Protein AF-A0A4M3JPA0-F1 (afdb_monomer)

pLDDT: mean 84.71, std 23.98, range [30.91, 98.88]

Solvent-accessible surface area (backbone atoms only — not comparable to full-atom values): 10592 Å² total; per-residue (Å²): 136,91,85,82,91,87,86,86,88,80,90,86,90,88,87,87,85,87,79,88,85,81,92,75,97,68,92,73,78,78,76,74,74,69,85,63,67,50,72,48,47,32,37,32,70,51,51,53,50,54,91,79,35,49,66,25,41,56,52,47,53,55,50,54,47,52,23,65,79,36,60,85,70,61,42,39,58,41,79,41,63,40,88,69,65,61,65,54,60,43,49,60,30,41,75,75,76,41,56,62,82,36,66,57,53,88,85,56,80,81,59,66,67,33,58,74,73,60,58,54,64,67,47,42,68,58,34,62,75,70,68,33,56,73,79,52,40,68,33,66,65,73,42,46,54,98,88,35,22,70,63,77,66,93,70,74,93,81,81,86,86,132

Sequence (162 aa):
MNKKSLLKCAVIGLVATLGLAACGTSKDASGGNSSGKEVLEFYHGYHHSEDEWPVAKTMRDLYDKFAEEHKDSGVEFKPVPINGDLKDVMNNKVASGEFPDVIDLAGNAVSLAAIEQKLVLDLKPYIDSNKLEKNVGLNYKQNQKDGKIYTVHEQLFTMGLW

Secondary structure (DSSP, 8-state):
-----------------------------------SPEEEEEEES--S-TTT-HHHHHHHHHHHHHHHHHTTSSEEEEEEE-SS-HHHHHHHHHTTT---SEE--TTPPPPHHHHHTT-S---HHHHHHTT-TTTSTTHHHHTEETTEE----SS-------

Foldseek 3Di:
DDDDDDDDDDDDDDDDDDDDDDDDDDDPPVPPVPPDQAEQEEEEQLPDDCVGPVVSVVVVVVQVVVQVVCVPVSYGYHYDHDPDQLVCQAVVQLVVLEGRSHYDNVPDDHDPSCVVSVRFDFCLVVCVVVVCCVVLPPQNPPQADPNTHRDGHNDPPDDDDD

Radius of gyration: 25.77 Å; Cα contacts (8 Å, |Δi|>4): 165; chains: 1; bounding box: 63×44×80 Å

Mean predicted aligned error: 11.51 Å

Nearest PDB structures (foldseek):
  2w7y-assembly2_B  TM=1.005E+00  e=8.097E-19  Streptococcus pneumoniae SP3-BS71
  8je6-assembly1_B  TM=6.310E-01  e=4.882E+00  Anopheles culicifacies
  5arh-assembly1_F  TM=2.148E-01  e=3.273E+00  Bos taurus

Organism: Streptococcus pneumoniae (NCBI:txid1313)

Structure (mmCIF, N/CA/C/O backbone):
data_AF-A0A4M3JPA0-F1
#
_entry.id   AF-A0A4M3JPA0-F1
#
loop_
_atom_site.group_PDB
_atom_site.id
_atom_site.type_symbol
_atom_site.label_atom_id
_atom_site.label_alt_id
_atom_site.label_comp_id
_atom_site.label_asym_id
_atom_site.label_entity_id
_atom_site.label_seq_id
_atom_site.pdbx_PDB_ins_code
_atom_site.Cartn_x
_atom_site.Cartn_y
_atom_site.Cartn_z
_atom_site.occupancy
_atom_site.B_iso_or_equiv
_atom_site.auth_seq_id
_atom_site.auth_comp_id
_atom_site.auth_asym_id
_atom_site.auth_atom_id
_atom_site.pdbx_PDB_model_num
ATOM 1 N N . MET A 1 1 ? -15.586 0.314 54.237 1.00 35.53 1 MET A N 1
ATOM 2 C CA . MET A 1 1 ? -16.785 -0.266 54.893 1.00 35.53 1 MET A CA 1
ATOM 3 C C . MET A 1 1 ? -18.035 0.251 54.197 1.00 35.53 1 MET A C 1
ATOM 5 O O . MET A 1 1 ? -18.062 1.414 53.825 1.00 35.53 1 MET A O 1
ATOM 9 N N . ASN A 1 2 ? -19.032 -0.611 53.988 1.00 37.66 2 ASN A N 1
ATOM 10 C CA . ASN A 1 2 ? -20.250 -0.297 53.230 1.00 37.66 2 ASN A CA 1
ATOM 11 C C . ASN A 1 2 ? -21.270 0.512 54.046 1.00 37.66 2 ASN A C 1
ATOM 13 O O . ASN A 1 2 ? -21.378 0.300 55.253 1.00 37.66 2 ASN A O 1
ATOM 17 N N . LYS A 1 3 ? -22.146 1.252 53.352 1.00 40.56 3 LYS A N 1
ATOM 18 C CA . LYS A 1 3 ? -23.608 1.199 53.562 1.00 40.56 3 LYS A CA 1
ATOM 19 C C . LYS A 1 3 ? -24.332 1.697 52.304 1.00 40.56 3 LYS A C 1
ATOM 21 O O . LYS A 1 3 ? -24.007 2.749 51.772 1.00 40.56 3 LYS A O 1
ATOM 26 N N . LYS A 1 4 ? -25.258 0.879 51.797 1.00 40.62 4 LYS A N 1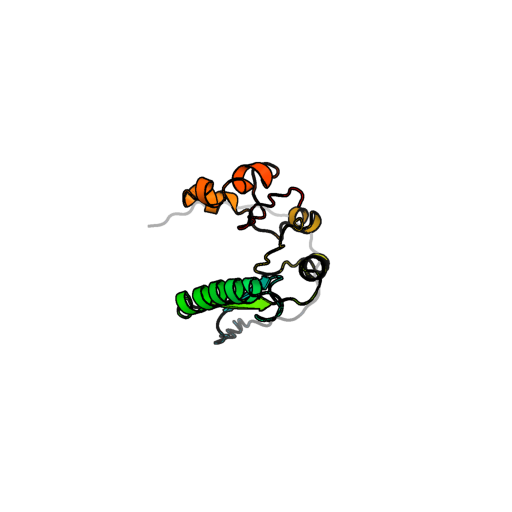
ATOM 27 C CA . LYS A 1 4 ? -26.020 1.112 50.559 1.00 40.62 4 LYS A CA 1
ATOM 28 C C . LYS A 1 4 ? -27.335 1.818 50.896 1.00 40.62 4 LYS A C 1
ATOM 30 O O . LYS A 1 4 ? -27.957 1.455 51.892 1.00 40.62 4 LYS A O 1
ATOM 35 N N . SER A 1 5 ? -27.777 2.751 50.054 1.00 47.59 5 SER A N 1
ATOM 36 C CA . SER A 1 5 ? -29.160 3.245 50.092 1.00 47.59 5 SER A CA 1
ATOM 37 C C . SER A 1 5 ? -30.107 2.222 49.448 1.00 47.59 5 SER A C 1
ATOM 39 O O . SER A 1 5 ? -29.727 1.527 48.505 1.00 47.59 5 SER A O 1
ATOM 41 N N . LEU A 1 6 ? -31.321 2.107 49.986 1.00 44.19 6 LEU A N 1
ATOM 42 C CA . LEU A 1 6 ? -32.357 1.139 49.617 1.00 44.19 6 LEU A CA 1
ATOM 43 C C . LEU A 1 6 ? -33.727 1.821 49.708 1.00 44.19 6 LEU A C 1
ATOM 45 O O . LEU A 1 6 ? -34.082 2.243 50.799 1.00 44.19 6 LEU A O 1
ATOM 49 N N . LEU A 1 7 ? -34.478 1.865 48.601 1.00 41.22 7 LEU A N 1
ATOM 50 C CA . LEU A 1 7 ? -35.952 1.959 48.459 1.00 41.22 7 LEU A CA 1
ATOM 51 C C . LEU A 1 7 ? -36.203 2.032 46.926 1.00 41.22 7 LEU A C 1
ATOM 53 O O . LEU A 1 7 ? -35.618 2.908 46.301 1.00 41.22 7 LEU A O 1
ATOM 57 N N . LYS A 1 8 ? -36.839 1.123 46.164 1.00 35.34 8 LYS A N 1
ATOM 58 C CA . LYS A 1 8 ? -37.955 0.146 46.269 1.00 35.34 8 LYS A CA 1
ATOM 59 C C . LYS A 1 8 ? -39.360 0.681 45.903 1.00 35.34 8 LYS A C 1
ATOM 61 O O . LYS A 1 8 ? -39.810 1.654 46.490 1.00 35.34 8 LYS A O 1
ATOM 66 N N . CYS A 1 9 ? -40.046 -0.122 45.064 1.00 35.50 9 CYS A N 1
ATOM 67 C CA . CYS A 1 9 ? -41.489 -0.151 44.712 1.00 35.50 9 CYS A CA 1
ATOM 68 C C . CYS A 1 9 ? -41.989 0.886 43.669 1.00 35.50 9 CYS A C 1
ATOM 70 O O . CYS A 1 9 ? -41.577 2.034 43.729 1.00 35.50 9 CYS A O 1
ATOM 72 N N . ALA A 1 10 ? -42.876 0.563 42.703 1.00 38.31 10 ALA A N 1
ATOM 73 C CA . ALA A 1 10 ? -43.488 -0.721 42.273 1.00 38.31 10 ALA A CA 1
ATOM 74 C C . ALA A 1 10 ? -43.812 -0.703 40.742 1.00 38.31 10 ALA A C 1
ATOM 76 O O . ALA A 1 10 ? -43.972 0.381 40.195 1.00 38.31 10 ALA A O 1
ATOM 77 N N . VAL A 1 11 ? -43.696 -1.801 39.958 1.00 37.31 11 VAL A N 1
ATOM 78 C CA . VAL A 1 11 ? -44.717 -2.852 39.603 1.00 37.31 11 VAL A CA 1
ATOM 79 C C . VAL A 1 11 ? -46.082 -2.236 39.190 1.00 37.31 11 VAL A C 1
ATOM 81 O O . VAL A 1 11 ? -46.570 -1.396 39.928 1.00 37.31 11 VAL A O 1
ATOM 84 N N . ILE A 1 12 ? -46.776 -2.513 38.067 1.00 43.06 12 ILE A N 1
ATOM 85 C CA . ILE A 1 12 ? -47.173 -3.734 37.301 1.00 43.06 12 ILE A CA 1
ATOM 86 C C . ILE A 1 12 ? -47.369 -3.326 35.802 1.00 43.06 12 ILE A C 1
ATOM 88 O O . ILE A 1 12 ? -47.659 -2.161 35.560 1.00 43.06 12 ILE A O 1
ATOM 92 N N . GLY A 1 13 ? -47.282 -4.143 34.731 1.00 32.38 13 GLY A N 1
ATOM 93 C CA . GLY A 1 13 ? -46.918 -5.565 34.548 1.00 32.38 13 GLY A CA 1
ATOM 94 C C . GLY A 1 13 ? -47.964 -6.415 33.772 1.00 32.38 13 GLY A C 1
ATOM 95 O O . GLY A 1 13 ? -48.998 -6.741 34.342 1.00 32.38 13 GLY A O 1
ATOM 96 N N . LEU A 1 14 ? -47.694 -6.859 32.526 1.00 36.28 14 LEU A N 1
ATOM 97 C CA . LEU A 1 14 ? -48.485 -7.905 31.830 1.00 36.28 14 LEU A CA 1
ATOM 9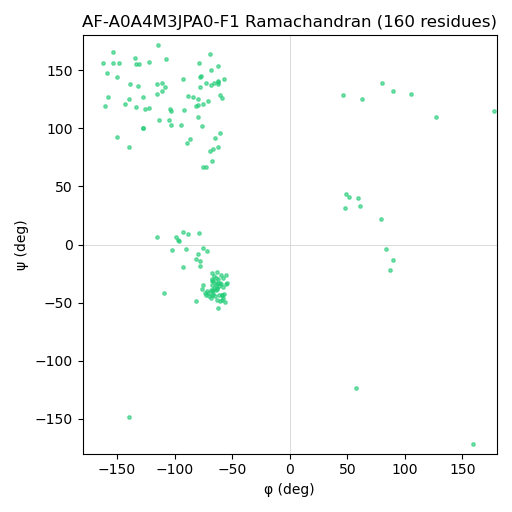8 C C . LEU A 1 14 ? -47.570 -8.977 31.210 1.00 36.28 14 LEU A C 1
ATOM 100 O O . LEU A 1 14 ? -46.535 -8.659 30.628 1.00 36.28 14 LEU A O 1
ATOM 104 N N . VAL A 1 15 ? -47.955 -10.245 31.367 1.00 44.25 15 VAL A N 1
ATOM 105 C CA . VAL A 1 15 ? -47.158 -11.436 31.038 1.00 44.25 15 VAL A CA 1
ATOM 106 C C . VAL A 1 15 ? -4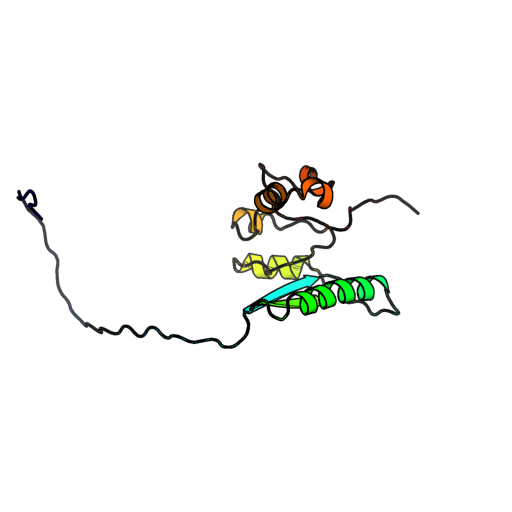7.754 -12.172 29.839 1.00 44.25 15 VAL A C 1
ATOM 108 O O . VAL A 1 15 ? -48.960 -12.395 29.791 1.00 44.25 15 VAL A O 1
ATOM 111 N N . ALA A 1 16 ? -46.891 -12.643 28.938 1.00 40.00 16 ALA A N 1
ATOM 112 C CA . ALA A 1 16 ? -47.169 -13.773 28.056 1.00 40.00 16 ALA A CA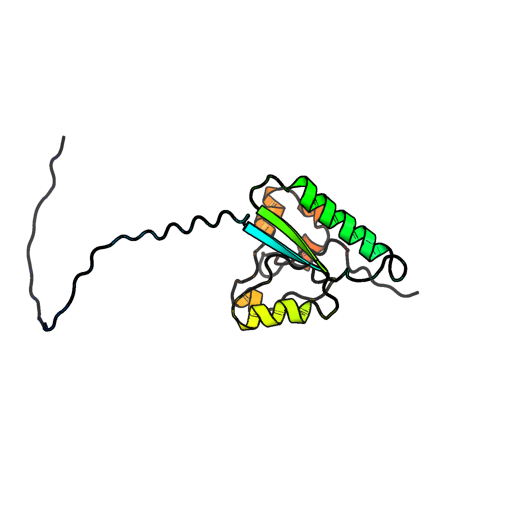 1
ATOM 113 C C . ALA A 1 16 ? -45.948 -14.708 28.081 1.00 40.00 16 ALA A C 1
ATOM 115 O O . ALA A 1 16 ? -44.841 -14.302 27.737 1.00 40.00 16 ALA A O 1
ATOM 116 N N . THR A 1 17 ? -46.139 -15.946 28.535 1.00 43.72 17 THR A N 1
ATOM 117 C CA . THR A 1 17 ? -45.088 -16.971 28.673 1.00 43.72 17 THR A CA 1
ATOM 118 C C . THR A 1 17 ? -45.556 -18.314 28.123 1.00 43.72 17 THR A C 1
ATOM 120 O O . THR A 1 17 ? -46.758 -18.568 28.122 1.00 43.72 17 THR A O 1
ATOM 123 N N . LEU A 1 18 ? -44.566 -19.177 27.827 1.00 41.94 18 LEU A N 1
ATOM 124 C CA . LEU A 1 18 ? -44.589 -20.609 27.448 1.00 41.94 18 LEU A CA 1
ATOM 125 C C . LEU A 1 18 ? -44.320 -20.849 25.944 1.00 41.94 18 LEU A C 1
ATOM 127 O O . LEU A 1 18 ? -44.965 -20.225 25.113 1.00 41.94 18 LEU A O 1
ATOM 131 N N . GLY A 1 19 ? -43.401 -21.733 25.519 1.00 38.06 19 GLY A N 1
ATOM 132 C CA . GLY A 1 19 ? -42.442 -22.615 26.232 1.00 38.06 19 GLY A CA 1
ATOM 133 C C . GLY A 1 19 ? -40.974 -22.353 25.817 1.00 38.06 19 GLY A C 1
ATOM 134 O O . GLY A 1 19 ? -40.744 -21.681 24.821 1.00 38.06 19 GLY A O 1
ATOM 135 N N . LEU A 1 20 ? -39.940 -22.680 26.613 1.00 41.81 20 LEU A N 1
ATOM 136 C CA . LEU A 1 20 ? -39.422 -24.033 26.946 1.00 41.81 20 LEU A CA 1
ATOM 137 C C . LEU A 1 20 ? -38.904 -24.778 25.696 1.00 41.81 20 LEU A C 1
ATOM 139 O O . LEU A 1 20 ? -39.675 -24.957 24.765 1.00 41.81 20 LEU A O 1
ATOM 143 N N . ALA A 1 21 ? -37.672 -25.294 25.603 1.00 42.19 21 ALA A N 1
ATOM 144 C CA . ALA A 1 21 ? -36.463 -25.280 26.451 1.00 42.19 21 ALA A CA 1
ATOM 145 C C . ALA A 1 21 ? -35.238 -25.457 25.492 1.00 42.19 21 ALA A C 1
ATOM 147 O O . ALA A 1 21 ? -35.442 -25.791 24.331 1.00 42.19 21 ALA A O 1
ATOM 148 N N . ALA A 1 22 ? -33.963 -25.230 25.827 1.00 34.28 22 ALA A N 1
ATOM 149 C CA . ALA A 1 22 ? -33.223 -25.785 26.960 1.00 34.28 22 ALA A CA 1
ATOM 150 C C . ALA A 1 22 ? -31.944 -24.989 27.292 1.00 34.28 22 ALA A C 1
ATOM 152 O O . ALA A 1 22 ? -31.357 -24.329 26.437 1.00 34.28 22 ALA A O 1
ATOM 153 N N . CYS A 1 23 ? -31.488 -25.099 28.542 1.00 43.59 23 CYS A N 1
ATOM 154 C CA . CYS A 1 23 ? -30.207 -24.554 28.990 1.00 43.59 23 CYS A CA 1
ATOM 155 C C . CYS A 1 23 ? -29.037 -25.444 28.547 1.00 43.59 23 CYS A C 1
ATOM 157 O O . CYS A 1 23 ? -29.073 -26.654 28.762 1.00 43.59 23 CYS A O 1
ATOM 159 N N . GLY A 1 24 ? -27.967 -24.828 28.041 1.00 30.91 24 GLY A N 1
ATOM 160 C CA . GLY A 1 24 ? -26.686 -25.478 27.752 1.00 30.91 24 GLY A CA 1
ATOM 161 C C . GLY A 1 24 ? -25.522 -24.570 28.142 1.00 30.91 24 GLY A C 1
ATOM 162 O O . GLY A 1 24 ? -25.000 -23.832 27.314 1.00 30.91 24 GLY A O 1
ATOM 163 N N . THR A 1 25 ? -25.137 -24.586 29.420 1.00 38.81 25 THR A N 1
ATOM 164 C CA . THR A 1 25 ? -23.975 -23.833 29.916 1.00 38.81 25 THR A CA 1
ATOM 165 C C . THR A 1 25 ? -22.672 -24.535 29.529 1.00 38.81 25 THR A C 1
ATOM 167 O O . THR A 1 25 ? -22.271 -25.463 30.218 1.00 38.81 25 THR A O 1
ATOM 170 N N . SER A 1 26 ? -22.014 -24.017 28.492 1.00 34.16 26 SER A N 1
ATOM 171 C CA . SER A 1 26 ? -20.567 -24.046 28.197 1.00 34.16 26 SER A CA 1
ATOM 172 C C . SER A 1 26 ? -20.365 -22.901 27.194 1.00 34.16 26 SER A C 1
ATOM 174 O O . SER A 1 26 ? -21.037 -22.870 26.176 1.00 34.16 26 SER A O 1
ATOM 176 N N . LYS A 1 27 ? -19.579 -21.840 27.391 1.00 42.97 27 LYS A N 1
ATOM 177 C CA . LYS A 1 27 ? -18.221 -21.746 27.940 1.00 42.97 27 LYS A CA 1
ATOM 178 C C . LYS A 1 27 ? -17.204 -22.732 27.364 1.00 42.97 27 LYS A C 1
ATOM 180 O O . LYS A 1 27 ? -16.210 -23.018 28.017 1.00 42.97 27 LYS A O 1
ATOM 185 N N . ASP A 1 28 ? -17.384 -23.090 26.097 1.00 31.36 28 ASP A N 1
ATOM 186 C CA . ASP A 1 28 ? -16.248 -23.408 25.239 1.00 31.36 28 ASP A CA 1
ATOM 187 C C . ASP A 1 28 ? -15.733 -22.118 24.605 1.00 31.36 28 ASP A C 1
ATOM 189 O O . ASP A 1 28 ? -16.166 -21.672 23.542 1.00 31.36 28 ASP A O 1
ATOM 193 N N . ALA A 1 29 ? -14.776 -21.502 25.300 1.00 45.06 29 ALA A N 1
ATOM 194 C CA . ALA A 1 29 ? -13.791 -20.687 24.617 1.00 45.06 29 ALA A CA 1
ATOM 195 C C . ALA A 1 29 ? -12.989 -21.647 23.734 1.00 45.06 29 ALA A C 1
ATOM 197 O O . ALA A 1 29 ? -12.019 -22.248 24.196 1.00 45.06 29 ALA A O 1
ATOM 198 N N . SER A 1 30 ? -13.426 -21.820 22.483 1.00 35.47 30 SER A N 1
ATOM 199 C CA . SER A 1 30 ? -12.645 -22.527 21.474 1.00 35.47 30 SER A CA 1
ATOM 200 C C . SER A 1 30 ? -11.438 -21.660 21.136 1.00 35.47 30 SER A C 1
ATOM 202 O O . SER A 1 30 ? -11.425 -20.895 20.173 1.00 35.47 30 SER A O 1
ATOM 204 N N . GLY A 1 31 ? -10.436 -21.742 22.011 1.00 41.88 31 GLY A N 1
ATOM 205 C CA . GLY A 1 31 ? -9.093 -21.243 21.801 1.00 41.88 31 GLY A CA 1
ATOM 206 C C . GLY A 1 31 ? -8.436 -22.070 20.711 1.00 41.88 31 GLY A C 1
ATOM 207 O O . GLY A 1 31 ? -7.537 -22.863 20.980 1.00 41.88 31 GLY A O 1
ATOM 208 N N . GLY A 1 32 ? -8.893 -21.868 19.475 1.00 32.94 32 GLY A N 1
ATOM 209 C CA . GLY A 1 32 ? -8.110 -22.145 18.290 1.00 32.94 32 GLY A CA 1
ATOM 210 C C . GLY A 1 32 ? -6.897 -21.232 18.335 1.00 32.94 32 GLY A C 1
ATOM 211 O O . GLY A 1 32 ? -6.910 -20.146 17.764 1.00 32.94 32 GLY A O 1
ATOM 212 N N . ASN A 1 33 ? -5.861 -21.664 19.055 1.00 44.03 33 ASN A N 1
ATOM 213 C CA . ASN A 1 33 ? -4.537 -21.080 1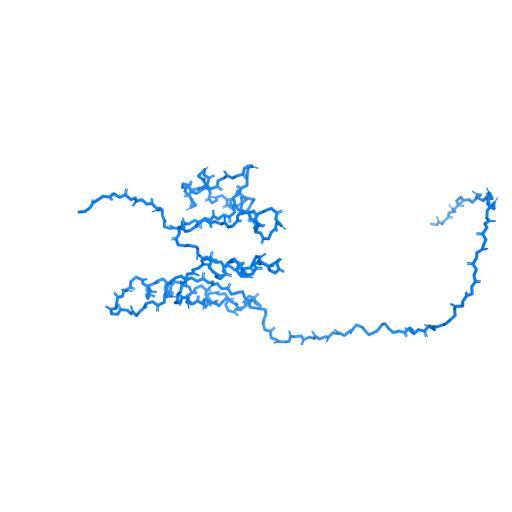8.974 1.00 44.03 33 ASN A CA 1
ATOM 214 C C . ASN A 1 33 ? -4.012 -21.388 17.570 1.00 44.03 33 ASN A C 1
ATOM 216 O O . ASN A 1 33 ? -3.299 -22.372 17.369 1.00 44.03 33 ASN A O 1
ATOM 220 N N . SER A 1 34 ? -4.419 -20.566 16.600 1.00 42.75 34 SER A N 1
ATOM 221 C CA . SER A 1 34 ? -3.808 -20.529 15.282 1.00 42.75 34 SER A CA 1
ATOM 222 C C . SER A 1 34 ? -2.352 -20.144 15.496 1.00 42.75 34 SER A C 1
ATOM 224 O O . SER A 1 34 ? -2.020 -18.978 15.665 1.00 42.75 34 SER A O 1
ATOM 226 N N . SER A 1 35 ? -1.484 -21.152 15.560 1.00 53.66 35 SER A N 1
ATOM 227 C CA . SER A 1 35 ? -0.036 -20.982 15.658 1.00 53.66 35 SER A CA 1
ATOM 228 C C . SER A 1 35 ? 0.597 -20.656 14.301 1.00 53.66 35 SER A C 1
ATOM 230 O O . SER A 1 35 ? 1.817 -20.712 14.172 1.00 53.66 35 SER A O 1
ATOM 232 N N . GLY A 1 36 ? -0.217 -20.366 13.280 1.00 64.25 36 GLY A N 1
ATOM 233 C CA . GLY A 1 36 ? 0.240 -19.659 12.092 1.00 64.25 36 GLY A CA 1
ATOM 234 C C . GLY A 1 36 ? 0.466 -18.192 12.439 1.00 64.25 36 GLY A C 1
ATOM 235 O O . GLY A 1 36 ? -0.332 -17.608 13.174 1.00 64.25 36 GLY A O 1
ATOM 236 N N . LYS A 1 37 ? 1.544 -17.603 11.914 1.00 80.12 37 LYS A N 1
ATOM 237 C CA . LYS A 1 37 ? 1.710 -16.147 11.938 1.00 80.12 37 LYS A CA 1
ATOM 238 C C . LYS A 1 37 ? 0.506 -15.506 11.247 1.00 80.12 37 LYS A C 1
ATOM 240 O O . LYS A 1 37 ? 0.002 -16.040 10.259 1.00 80.12 37 LYS A O 1
ATOM 245 N N . GLU A 1 38 ? 0.055 -14.374 11.771 1.00 94.69 38 GLU A N 1
ATOM 246 C CA . GLU A 1 38 ? -0.857 -13.499 11.037 1.00 94.69 38 GLU A CA 1
ATOM 247 C C . GLU A 1 38 ? -0.125 -13.009 9.780 1.00 94.69 38 GLU A C 1
ATOM 249 O O . GLU A 1 38 ? 1.076 -12.755 9.840 1.00 94.69 38 GLU A O 1
ATOM 254 N N . VAL A 1 39 ? -0.802 -12.935 8.635 1.00 97.50 39 VAL A N 1
ATOM 255 C CA . VAL A 1 39 ? -0.181 -12.556 7.357 1.00 97.50 39 VAL A CA 1
ATOM 256 C C . VAL A 1 39 ? -0.800 -11.247 6.897 1.00 97.50 39 VAL A C 1
ATOM 258 O O . VAL A 1 39 ? -2.020 -11.137 6.859 1.00 97.50 39 VAL A O 1
ATOM 261 N N . LEU A 1 40 ? 0.043 -10.278 6.547 1.00 98.31 40 LEU A N 1
ATOM 262 C CA . LEU A 1 40 ? -0.353 -9.013 5.945 1.00 98.31 40 LEU A CA 1
ATOM 263 C C . LEU A 1 40 ? -0.034 -9.077 4.449 1.00 98.31 40 LEU A C 1
ATOM 265 O O . LEU A 1 40 ? 1.135 -8.983 4.059 1.00 98.31 40 LEU A O 1
ATOM 269 N N . GLU A 1 41 ? -1.052 -9.281 3.613 1.00 98.69 41 GLU A N 1
ATOM 270 C CA . GLU A 1 41 ? -0.855 -9.412 2.169 1.00 98.69 41 GLU A CA 1
ATOM 271 C C . GLU A 1 41 ? -0.783 -8.043 1.481 1.00 98.69 41 GLU A C 1
ATOM 273 O O . GLU A 1 41 ? -1.678 -7.204 1.607 1.00 98.69 41 GLU A O 1
ATOM 278 N N . PHE A 1 42 ? 0.288 -7.829 0.714 1.00 98.81 42 PHE A N 1
ATOM 279 C CA . PHE A 1 42 ? 0.531 -6.594 -0.025 1.00 98.81 42 PHE A CA 1
ATOM 280 C C . PHE A 1 42 ? 0.464 -6.819 -1.537 1.00 98.81 42 PHE A C 1
ATOM 282 O O . PHE A 1 42 ? 1.364 -7.394 -2.145 1.00 98.81 42 PHE A O 1
ATOM 289 N N . TYR A 1 43 ? -0.608 -6.332 -2.150 1.00 98.88 43 TYR A N 1
ATOM 290 C CA . TYR A 1 43 ? -0.913 -6.510 -3.565 1.00 98.88 43 TYR A CA 1
ATOM 291 C C . TYR A 1 43 ? -0.272 -5.393 -4.407 1.00 98.88 43 TYR A C 1
ATOM 293 O O . TYR A 1 43 ? -0.484 -4.217 -4.117 1.00 98.88 43 TYR A O 1
ATOM 301 N N . HIS A 1 44 ? 0.488 -5.734 -5.457 1.00 98.81 44 HIS A N 1
ATOM 302 C CA . HIS A 1 44 ? 1.191 -4.740 -6.291 1.00 98.81 44 HIS A CA 1
ATOM 303 C C . HIS A 1 44 ? 1.332 -5.151 -7.770 1.00 98.81 44 HIS A C 1
ATOM 305 O O . HIS A 1 44 ? 1.345 -6.334 -8.111 1.00 98.81 44 HIS A O 1
ATOM 311 N N . GLY A 1 45 ? 1.497 -4.172 -8.670 1.00 98.50 45 GLY A N 1
ATOM 312 C CA . GLY A 1 45 ? 1.557 -4.391 -10.131 1.00 98.50 45 GLY A CA 1
ATOM 313 C C . GLY A 1 45 ? 2.907 -4.881 -10.678 1.00 98.50 45 GLY A C 1
ATOM 314 O O . GLY A 1 45 ? 3.026 -5.235 -11.850 1.00 98.50 45 GLY A O 1
ATOM 315 N N . TYR A 1 46 ? 3.956 -4.914 -9.855 1.00 98.50 46 TYR A N 1
ATOM 316 C CA . TYR A 1 46 ? 5.308 -5.320 -10.271 1.00 98.50 46 TYR A CA 1
ATOM 317 C C . TYR A 1 46 ? 5.474 -6.842 -10.459 1.00 98.50 46 TYR A C 1
ATOM 319 O O . TYR A 1 46 ? 6.223 -7.490 -9.728 1.00 98.50 46 TYR A O 1
ATOM 327 N N . HIS A 1 47 ? 4.797 -7.421 -11.457 1.00 98.12 47 HIS A N 1
ATOM 328 C CA . HIS A 1 47 ? 4.854 -8.854 -11.801 1.00 98.12 47 HIS A CA 1
ATOM 329 C C . HIS A 1 47 ? 5.899 -9.231 -12.870 1.00 98.12 47 HIS A C 1
ATOM 331 O O . HIS A 1 47 ? 6.265 -10.397 -12.982 1.00 98.12 47 HIS A O 1
ATOM 337 N N . HIS A 1 48 ? 6.367 -8.259 -13.654 1.00 98.50 48 HIS A N 1
ATOM 338 C CA . HIS A 1 48 ? 7.221 -8.442 -14.835 1.00 98.50 48 HIS A CA 1
ATOM 339 C C . HIS A 1 48 ? 8.583 -9.085 -14.508 1.00 98.50 48 HIS A C 1
ATOM 341 O O . HIS A 1 48 ? 9.097 -8.947 -13.386 1.00 98.50 48 HIS A O 1
ATOM 347 N N . SER A 1 49 ? 9.187 -9.778 -15.480 1.00 98.00 49 SER A N 1
ATOM 348 C CA . SER A 1 49 ? 10.550 -10.311 -15.327 1.00 98.00 49 SER A CA 1
ATOM 349 C C . SER A 1 49 ? 11.590 -9.181 -15.304 1.00 98.00 49 SER A C 1
ATOM 351 O O . SER A 1 49 ? 11.300 -8.046 -15.678 1.00 98.00 49 SER A O 1
ATOM 353 N N . GLU A 1 50 ? 12.810 -9.476 -14.846 1.00 97.44 50 GLU A N 1
ATOM 354 C CA . GLU A 1 50 ? 13.895 -8.484 -14.850 1.00 97.44 50 GLU A CA 1
ATOM 355 C C . GLU A 1 50 ? 14.308 -8.097 -16.280 1.00 97.44 50 GLU A C 1
ATOM 357 O O . GLU A 1 50 ? 14.519 -6.919 -16.542 1.00 97.44 50 GLU A O 1
ATOM 362 N N . ASP A 1 51 ? 14.325 -9.053 -17.217 1.00 97.81 51 ASP A N 1
ATOM 363 C CA . ASP A 1 51 ? 14.636 -8.806 -18.634 1.00 97.81 51 ASP A CA 1
ATOM 364 C C . ASP A 1 51 ? 13.569 -7.956 -19.349 1.00 97.81 51 ASP A C 1
ATOM 366 O O . ASP A 1 51 ? 13.878 -7.214 -20.280 1.00 97.81 51 ASP A O 1
ATOM 370 N N . GLU A 1 52 ? 12.304 -8.075 -18.933 1.00 97.94 52 GLU A N 1
ATOM 371 C CA . GLU A 1 52 ? 11.170 -7.334 -19.496 1.00 97.94 52 GLU A CA 1
ATOM 372 C C . GLU A 1 52 ? 11.072 -5.919 -18.912 1.00 97.94 52 GLU A C 1
ATOM 374 O O . GLU A 1 52 ? 10.939 -4.941 -19.650 1.00 97.94 52 GLU A O 1
ATOM 379 N N . TRP A 1 53 ? 11.150 -5.796 -17.583 1.00 97.94 53 TRP A N 1
ATOM 380 C CA . TRP A 1 53 ? 11.098 -4.510 -16.894 1.00 97.94 53 TRP A CA 1
ATOM 381 C C . TRP A 1 53 ? 11.903 -4.555 -15.580 1.00 97.94 53 TRP A C 1
ATOM 383 O O . TRP A 1 53 ? 11.348 -4.876 -14.524 1.00 97.94 53 TRP A O 1
ATOM 393 N N . PRO A 1 54 ? 13.197 -4.166 -15.596 1.00 98.12 54 PRO A N 1
ATOM 394 C CA . PRO A 1 54 ? 14.089 -4.273 -14.434 1.00 98.12 54 PRO A CA 1
ATOM 395 C C . PRO A 1 54 ? 13.560 -3.591 -13.164 1.00 98.12 54 PRO A C 1
ATOM 397 O O . PRO A 1 54 ? 13.758 -4.084 -12.054 1.00 98.12 54 PRO A O 1
ATOM 400 N N . VAL A 1 55 ? 12.817 -2.487 -13.320 1.00 98.06 55 VAL A N 1
ATOM 401 C CA . VAL A 1 55 ? 12.191 -1.749 -12.208 1.00 98.06 55 VAL A CA 1
ATOM 402 C C . VAL A 1 55 ? 11.257 -2.648 -11.395 1.00 98.06 55 VAL A C 1
ATOM 404 O O . VAL A 1 55 ? 11.232 -2.544 -10.172 1.00 98.06 55 VAL A O 1
ATOM 407 N N . ALA A 1 56 ? 10.540 -3.581 -12.032 1.00 98.25 56 ALA A N 1
ATOM 408 C CA . ALA A 1 56 ? 9.666 -4.507 -11.319 1.00 98.25 56 ALA A CA 1
ATOM 409 C C . ALA A 1 56 ? 10.443 -5.442 -10.382 1.00 98.25 56 ALA A C 1
ATOM 411 O O . ALA A 1 56 ? 9.960 -5.752 -9.293 1.00 98.25 56 ALA A O 1
ATOM 412 N N . LYS A 1 57 ? 11.663 -5.850 -10.759 1.00 98.38 57 LYS A N 1
ATOM 413 C CA . LYS A 1 57 ? 12.546 -6.616 -9.872 1.00 98.38 57 LYS A CA 1
ATOM 414 C C . LYS A 1 57 ? 13.024 -5.757 -8.699 1.00 98.38 57 LYS A C 1
ATOM 416 O O . LYS A 1 57 ? 12.900 -6.200 -7.563 1.00 98.38 57 LYS A O 1
ATOM 421 N N . THR A 1 58 ? 13.459 -4.520 -8.961 1.00 98.44 58 THR A N 1
ATOM 422 C CA . THR A 1 58 ? 13.880 -3.566 -7.917 1.00 98.44 58 THR A CA 1
ATOM 423 C C . THR A 1 58 ? 12.783 -3.304 -6.881 1.00 98.44 58 THR A C 1
ATOM 425 O O . THR A 1 58 ? 13.070 -3.283 -5.687 1.00 98.44 58 THR A O 1
ATOM 428 N N . MET A 1 59 ? 11.528 -3.133 -7.311 1.00 98.62 59 MET A N 1
ATOM 429 C CA . MET A 1 59 ? 10.404 -2.936 -6.387 1.00 98.62 59 MET A CA 1
ATOM 430 C C . MET A 1 59 ? 10.139 -4.190 -5.545 1.00 98.62 59 MET A C 1
ATOM 432 O O . MET A 1 59 ? 10.007 -4.076 -4.331 1.00 98.62 59 MET A O 1
ATOM 436 N N . ARG A 1 60 ? 10.172 -5.394 -6.141 1.00 98.69 60 ARG A N 1
ATOM 437 C CA . ARG A 1 60 ? 10.080 -6.651 -5.372 1.00 98.69 60 ARG A CA 1
ATOM 438 C C . ARG A 1 60 ? 11.199 -6.786 -4.336 1.00 98.69 60 ARG A C 1
ATOM 440 O O . ARG A 1 60 ? 10.903 -7.094 -3.191 1.00 98.69 60 ARG A O 1
ATOM 447 N N . ASP A 1 61 ? 12.442 -6.454 -4.688 1.00 98.69 61 ASP A N 1
ATOM 448 C CA . ASP A 1 61 ? 13.573 -6.487 -3.746 1.00 98.69 61 ASP A CA 1
ATOM 449 C C . ASP A 1 61 ? 13.403 -5.521 -2.560 1.00 98.69 61 ASP A C 1
ATOM 451 O O . ASP A 1 61 ? 13.830 -5.823 -1.446 1.00 98.69 61 ASP A O 1
ATOM 455 N N . LEU A 1 62 ? 12.757 -4.368 -2.770 1.00 98.69 62 LEU A N 1
ATOM 456 C CA . LEU A 1 62 ? 12.402 -3.437 -1.693 1.00 98.69 62 LEU A CA 1
ATOM 457 C C . LEU A 1 62 ? 11.340 -4.030 -0.752 1.00 98.69 62 LEU A C 1
ATOM 459 O O . LEU A 1 62 ? 11.448 -3.872 0.465 1.00 98.69 62 LEU A O 1
ATOM 463 N N . TYR A 1 63 ? 10.342 -4.730 -1.297 1.00 98.69 63 TYR A N 1
ATOM 464 C CA . TYR A 1 63 ? 9.271 -5.359 -0.521 1.00 98.69 63 TYR A CA 1
ATOM 465 C C . TYR A 1 63 ? 9.755 -6.604 0.243 1.00 98.69 63 TYR A C 1
ATOM 467 O O . TYR A 1 63 ? 9.463 -6.746 1.431 1.00 98.69 63 TYR A O 1
ATOM 475 N N . ASP A 1 64 ? 10.554 -7.460 -0.397 1.00 98.56 64 ASP A N 1
ATOM 476 C CA . ASP A 1 64 ? 11.170 -8.644 0.218 1.00 98.56 64 ASP A CA 1
ATOM 477 C C . ASP A 1 64 ? 12.138 -8.241 1.343 1.00 98.56 64 ASP A C 1
ATOM 479 O O . ASP A 1 64 ? 12.180 -8.866 2.404 1.00 98.56 64 ASP A O 1
ATOM 483 N N . LYS A 1 65 ? 12.872 -7.134 1.161 1.00 98.69 65 LYS A N 1
ATOM 484 C CA . LYS A 1 65 ? 13.705 -6.552 2.217 1.00 98.69 65 LYS A CA 1
ATOM 485 C C . LYS A 1 65 ? 12.873 -6.107 3.427 1.00 98.69 65 LYS A C 1
ATOM 487 O O . LYS A 1 65 ? 13.276 -6.376 4.555 1.00 98.69 65 LYS A O 1
ATOM 492 N N . PHE A 1 66 ? 11.728 -5.454 3.214 1.00 98.44 66 PHE A N 1
ATOM 493 C CA . PHE A 1 66 ? 10.830 -5.075 4.310 1.00 98.44 66 PHE A CA 1
ATOM 494 C C . PHE A 1 66 ? 10.267 -6.311 5.036 1.00 98.44 66 PHE A C 1
ATOM 496 O O . PHE A 1 66 ? 10.198 -6.318 6.265 1.00 98.44 66 PHE A O 1
ATOM 503 N N . ALA A 1 67 ? 9.944 -7.389 4.308 1.00 98.06 67 ALA A N 1
ATOM 504 C CA . ALA A 1 67 ? 9.540 -8.662 4.909 1.00 98.06 67 ALA A CA 1
ATOM 505 C C . ALA A 1 67 ? 10.625 -9.236 5.842 1.00 98.06 67 ALA A C 1
ATOM 507 O O . ALA A 1 67 ? 10.336 -9.601 6.982 1.00 98.06 67 ALA A O 1
ATOM 508 N N . GLU A 1 68 ? 11.882 -9.266 5.389 1.00 98.00 68 GLU A N 1
ATOM 509 C CA . GLU A 1 68 ? 13.026 -9.764 6.168 1.00 98.00 68 GLU A CA 1
ATOM 510 C C . GLU A 1 68 ? 13.334 -8.880 7.394 1.00 98.00 68 GLU A C 1
ATOM 512 O O . GLU A 1 68 ? 13.598 -9.409 8.476 1.00 98.00 68 GLU A O 1
ATOM 517 N N . GLU A 1 69 ? 13.232 -7.550 7.269 1.00 98.19 69 GLU A N 1
ATOM 518 C CA . GLU A 1 69 ? 13.385 -6.602 8.390 1.00 98.19 69 GLU A CA 1
ATOM 519 C C . GLU A 1 69 ? 12.305 -6.781 9.481 1.00 98.19 69 GLU A C 1
ATOM 521 O O . GLU A 1 69 ? 12.550 -6.461 10.646 1.00 98.19 69 GLU A O 1
ATOM 526 N N . HIS A 1 70 ? 11.138 -7.344 9.137 1.00 96.62 70 HIS A N 1
ATOM 527 C CA . HIS A 1 70 ? 9.988 -7.510 10.036 1.00 96.62 70 HIS A CA 1
ATOM 528 C C . HIS A 1 70 ? 9.595 -8.967 10.350 1.00 96.62 70 HIS A C 1
ATOM 530 O O . HIS A 1 70 ? 8.610 -9.192 11.060 1.00 96.62 70 HIS A O 1
ATOM 536 N N . LYS A 1 71 ? 10.373 -9.967 9.916 1.00 94.50 71 LYS A N 1
ATOM 537 C CA . LYS A 1 71 ? 10.050 -11.408 10.042 1.00 94.50 71 LYS A CA 1
ATOM 538 C C . LYS A 1 71 ? 9.760 -11.906 11.467 1.00 94.50 71 LYS A C 1
ATOM 540 O O . LYS A 1 71 ? 9.043 -12.897 11.638 1.00 94.50 71 LYS A O 1
ATOM 545 N N . ASP A 1 72 ? 10.304 -11.229 12.477 1.00 94.50 72 ASP A N 1
ATOM 546 C CA . ASP A 1 72 ? 10.170 -11.561 13.901 1.00 94.50 72 ASP A CA 1
ATOM 547 C C . ASP A 1 72 ? 9.065 -10.747 14.613 1.00 94.50 72 ASP A C 1
ATOM 549 O O . ASP A 1 72 ? 8.863 -10.891 15.817 1.00 94.50 72 ASP A O 1
ATOM 553 N N . SER A 1 73 ? 8.313 -9.910 13.885 1.00 88.25 73 SER A N 1
ATOM 554 C CA . SER A 1 73 ? 7.290 -9.004 14.444 1.00 88.25 73 SER A CA 1
ATOM 555 C C . SER A 1 73 ? 5.972 -9.676 14.867 1.00 88.25 73 SER A C 1
ATOM 557 O O . SER A 1 73 ? 5.085 -9.013 15.399 1.00 88.25 73 SER A O 1
ATOM 559 N N . GLY A 1 74 ? 5.831 -10.986 14.641 1.00 92.00 74 GLY A N 1
ATOM 560 C CA . GLY A 1 74 ? 4.601 -11.755 14.880 1.00 92.00 74 GLY A CA 1
ATOM 561 C C . GLY A 1 74 ? 3.623 -11.762 13.699 1.00 92.00 74 GLY A C 1
ATOM 562 O O . GLY A 1 74 ? 2.854 -12.714 13.570 1.00 92.00 74 GLY A O 1
ATOM 563 N N . VAL A 1 75 ? 3.729 -10.773 12.805 1.00 96.00 75 VAL A N 1
ATOM 564 C CA . VAL A 1 75 ? 3.014 -10.699 11.525 1.00 96.00 75 VAL A CA 1
ATOM 565 C C . VAL A 1 75 ? 4.008 -10.935 10.382 1.00 96.00 75 VAL A C 1
ATOM 567 O O . VAL A 1 75 ? 5.121 -10.413 10.392 1.00 96.00 75 VAL A O 1
ATOM 570 N N . GLU A 1 76 ? 3.629 -11.744 9.399 1.00 97.19 76 GLU A N 1
ATOM 571 C CA . GLU A 1 76 ? 4.380 -11.977 8.167 1.00 97.19 76 GLU A CA 1
ATOM 572 C C . GLU A 1 76 ? 3.921 -10.989 7.089 1.00 97.19 76 GLU A C 1
ATOM 574 O O . GLU A 1 76 ? 2.772 -11.032 6.655 1.00 97.19 76 GLU A O 1
ATOM 579 N N . PHE A 1 77 ? 4.804 -10.094 6.644 1.00 98.38 77 PHE A N 1
ATOM 580 C CA . PHE A 1 77 ? 4.531 -9.258 5.475 1.00 98.38 77 PHE A CA 1
ATOM 581 C C . PHE A 1 77 ? 4.785 -10.060 4.198 1.00 98.38 77 PHE A C 1
ATOM 583 O O . PHE A 1 77 ? 5.880 -10.590 4.009 1.00 98.38 77 PHE A O 1
ATOM 590 N N . LYS A 1 78 ? 3.782 -10.132 3.320 1.00 98.44 78 LYS A N 1
ATOM 591 C CA . LYS A 1 78 ? 3.800 -10.993 2.136 1.00 98.44 78 LYS A CA 1
ATOM 592 C C . LYS A 1 78 ? 3.481 -10.184 0.870 1.00 98.44 78 LYS A C 1
ATOM 594 O O . LYS A 1 78 ? 2.303 -9.920 0.614 1.00 98.44 78 LYS A O 1
ATOM 599 N N . PRO A 1 79 ? 4.484 -9.795 0.062 1.00 98.62 79 PRO A N 1
ATOM 600 C CA . PRO A 1 79 ? 4.241 -9.173 -1.235 1.00 98.62 79 PRO A CA 1
ATOM 601 C C . PRO A 1 79 ? 3.621 -10.170 -2.227 1.00 98.62 79 PRO A C 1
ATOM 603 O O . PRO A 1 79 ? 4.030 -11.329 -2.323 1.00 98.62 79 PRO A O 1
ATOM 606 N N . VAL A 1 80 ? 2.617 -9.710 -2.974 1.00 98.75 80 VAL A N 1
ATOM 607 C CA . VAL A 1 80 ? 1.841 -10.488 -3.944 1.00 98.75 80 VAL A CA 1
ATOM 608 C C . VAL A 1 80 ? 1.838 -9.748 -5.293 1.00 98.75 80 VAL A C 1
ATOM 610 O O . VAL A 1 80 ? 1.055 -8.809 -5.481 1.00 98.75 80 VAL A O 1
ATOM 613 N N . PRO A 1 81 ? 2.688 -10.153 -6.258 1.00 98.50 81 PRO A N 1
ATOM 614 C CA . PRO A 1 81 ? 2.689 -9.575 -7.598 1.00 98.50 81 PRO A CA 1
ATOM 615 C C . PRO A 1 81 ? 1.441 -9.995 -8.383 1.00 98.50 81 PRO A C 1
ATOM 617 O O . PRO A 1 81 ? 1.195 -11.182 -8.601 1.00 98.50 81 PRO A O 1
ATOM 620 N N . ILE A 1 82 ? 0.681 -9.014 -8.866 1.00 98.56 82 ILE A N 1
ATOM 621 C CA . ILE A 1 82 ? -0.555 -9.219 -9.626 1.00 98.56 82 ILE A CA 1
ATOM 622 C C . ILE A 1 82 ? -0.307 -8.988 -11.113 1.00 98.56 82 ILE A C 1
ATOM 624 O O . ILE A 1 82 ? -0.041 -7.870 -11.539 1.00 98.56 82 ILE A O 1
ATOM 628 N N . ASN A 1 83 ? -0.439 -10.053 -11.905 1.00 97.69 83 ASN A N 1
ATOM 629 C CA . ASN A 1 83 ? -0.503 -9.994 -13.365 1.00 97.69 83 ASN A CA 1
ATOM 630 C C . ASN A 1 83 ? -1.972 -9.835 -13.794 1.00 97.69 83 ASN A C 1
ATOM 632 O O . ASN A 1 83 ? -2.689 -10.823 -13.962 1.00 97.69 83 ASN A O 1
ATOM 636 N N . GLY A 1 84 ? -2.437 -8.586 -13.864 1.00 96.12 84 GLY A N 1
ATOM 637 C CA . GLY A 1 84 ? -3.835 -8.220 -14.103 1.00 96.12 84 GLY A CA 1
ATOM 638 C C . GLY A 1 84 ? -4.145 -6.797 -13.628 1.00 96.12 84 GLY A C 1
ATOM 639 O O . GLY A 1 84 ? -3.242 -6.057 -13.241 1.00 96.12 84 GLY A O 1
ATOM 640 N N . ASP A 1 85 ? -5.420 -6.398 -13.639 1.00 97.56 85 ASP A N 1
ATOM 641 C CA . ASP A 1 85 ? -5.825 -5.072 -13.157 1.00 97.56 85 ASP A CA 1
ATOM 642 C C . ASP A 1 85 ? -5.961 -5.048 -11.622 1.00 97.56 85 ASP A C 1
ATOM 644 O O . ASP A 1 85 ? -6.792 -5.741 -11.030 1.00 97.56 85 ASP A O 1
ATOM 648 N N . LEU A 1 86 ? -5.172 -4.199 -10.962 1.00 98.25 86 LEU A N 1
ATOM 649 C CA . LEU A 1 86 ? -5.230 -3.967 -9.512 1.00 98.25 86 LEU A CA 1
ATOM 650 C C . LEU A 1 86 ? -6.601 -3.442 -9.049 1.00 98.25 86 LEU A C 1
ATOM 652 O O . LEU A 1 86 ? -7.012 -3.692 -7.913 1.00 98.25 86 LEU A O 1
ATOM 656 N N . LYS A 1 87 ? -7.351 -2.760 -9.928 1.00 98.25 87 LYS A N 1
ATOM 657 C CA . LYS A 1 87 ? -8.730 -2.349 -9.633 1.00 98.25 87 LYS A CA 1
ATOM 658 C C . LYS A 1 87 ? -9.651 -3.546 -9.448 1.00 98.25 87 LYS A C 1
ATOM 660 O O . LYS A 1 87 ? -10.555 -3.447 -8.627 1.00 98.25 87 LYS A O 1
ATOM 665 N N . ASP A 1 88 ? -9.432 -4.660 -10.142 1.00 98.38 88 ASP A N 1
ATOM 666 C CA . ASP A 1 88 ? -10.277 -5.849 -9.996 1.00 98.38 88 ASP A CA 1
ATOM 667 C C . ASP A 1 88 ? -10.019 -6.530 -8.648 1.00 98.38 88 ASP A C 1
ATOM 669 O O . ASP A 1 88 ? -10.968 -6.897 -7.957 1.00 98.38 88 ASP A O 1
ATOM 673 N N . VAL A 1 89 ? -8.757 -6.600 -8.207 1.00 98.38 89 VAL A N 1
ATOM 674 C CA . VAL A 1 89 ? -8.387 -7.077 -6.859 1.00 98.38 89 VAL A CA 1
ATOM 675 C C . VAL A 1 89 ? -9.103 -6.265 -5.774 1.00 98.38 89 VAL A C 1
ATOM 677 O O . VAL A 1 89 ? -9.742 -6.835 -4.889 1.00 98.38 89 VAL A O 1
ATOM 680 N N . MET A 1 90 ? -9.054 -4.931 -5.872 1.00 98.69 90 MET A N 1
ATOM 681 C CA . MET A 1 90 ? -9.769 -4.036 -4.959 1.00 98.69 90 MET A CA 1
ATOM 682 C C . MET A 1 90 ? -11.293 -4.224 -5.050 1.00 98.69 90 MET A C 1
ATOM 684 O O . MET A 1 90 ? -11.952 -4.458 -4.039 1.00 98.69 90 MET A O 1
ATOM 688 N N . ASN A 1 91 ? -11.871 -4.107 -6.247 1.00 98.44 91 ASN A N 1
ATOM 689 C CA . ASN A 1 91 ? -13.320 -4.050 -6.440 1.00 98.44 91 ASN A CA 1
ATOM 690 C C . ASN A 1 91 ? -14.015 -5.373 -6.098 1.00 98.44 91 ASN A C 1
ATOM 692 O O . ASN A 1 91 ? -15.112 -5.340 -5.542 1.00 98.44 91 ASN A O 1
ATOM 696 N N . ASN A 1 92 ? -13.381 -6.520 -6.365 1.00 98.38 92 ASN A N 1
ATOM 697 C CA . ASN A 1 92 ? -13.938 -7.831 -6.027 1.00 98.38 92 ASN A CA 1
ATOM 698 C C . ASN A 1 92 ? -14.082 -8.016 -4.507 1.00 98.38 92 ASN A C 1
ATOM 700 O O . ASN A 1 92 ? -15.105 -8.528 -4.060 1.00 98.38 92 ASN A O 1
ATOM 704 N N . LYS A 1 93 ? -13.115 -7.537 -3.710 1.00 98.38 93 LYS A N 1
ATOM 705 C CA . LYS A 1 93 ? -13.225 -7.511 -2.240 1.00 98.38 93 LYS A CA 1
ATOM 706 C C . LYS A 1 93 ? -14.242 -6.474 -1.754 1.00 98.38 93 LYS A C 1
ATOM 708 O O . LYS A 1 93 ? -15.079 -6.777 -0.908 1.00 98.38 93 LYS A O 1
ATOM 713 N N . VAL A 1 94 ? -14.266 -5.280 -2.350 1.00 98.50 94 VAL A N 1
ATOM 714 C CA . VAL A 1 94 ? -15.242 -4.228 -1.994 1.00 98.50 94 VAL A CA 1
ATOM 715 C C . VAL A 1 94 ? -16.688 -4.665 -2.260 1.00 98.50 94 VAL A C 1
ATOM 717 O O . VAL A 1 94 ? -17.591 -4.254 -1.529 1.00 98.50 94 VAL A O 1
ATOM 720 N N . ALA A 1 95 ? -16.920 -5.531 -3.252 1.00 98.12 95 ALA A N 1
ATOM 721 C CA . ALA A 1 95 ? -18.230 -6.111 -3.544 1.00 98.12 95 ALA A CA 1
ATOM 722 C C . ALA A 1 95 ? -18.745 -7.074 -2.453 1.00 98.12 95 ALA A C 1
ATOM 724 O O . ALA A 1 95 ? -19.958 -7.233 -2.322 1.00 98.12 95 ALA A O 1
ATOM 725 N N . SER A 1 96 ? -17.859 -7.683 -1.653 1.00 97.06 96 SER A N 1
ATOM 726 C CA . SER A 1 96 ? -18.215 -8.504 -0.484 1.00 97.06 96 SER A CA 1
ATOM 727 C C . SER A 1 96 ? -18.114 -7.756 0.853 1.00 97.06 96 SER A C 1
ATOM 729 O O . SER A 1 96 ? -18.304 -8.368 1.902 1.00 97.06 96 SER A O 1
A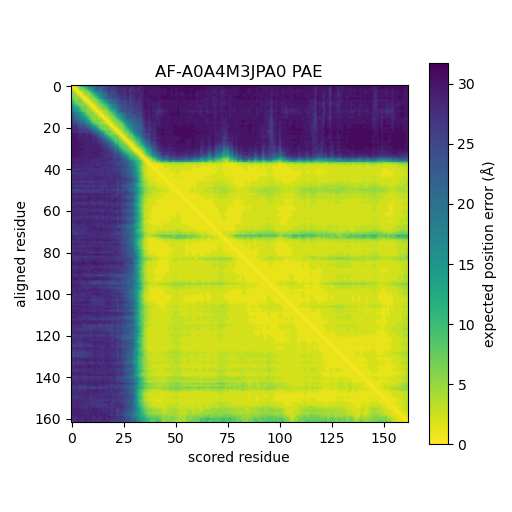TOM 731 N N . GLY A 1 97 ? -17.852 -6.443 0.837 1.00 97.94 97 GLY A N 1
ATOM 732 C CA . GLY A 1 97 ? -17.664 -5.638 2.049 1.00 97.94 97 GLY A CA 1
ATOM 733 C C . GLY A 1 97 ? -16.272 -5.772 2.681 1.00 97.94 97 GLY A C 1
ATOM 734 O O . GLY A 1 97 ? -16.116 -5.503 3.868 1.00 97.94 97 GLY A O 1
ATOM 735 N N . GLU A 1 98 ? -15.267 -6.182 1.904 1.00 98.44 98 GLU A N 1
ATOM 736 C CA . GLU A 1 98 ? -13.863 -6.315 2.313 1.00 98.44 98 GLU A CA 1
ATOM 737 C C . GLU A 1 98 ? -12.945 -5.321 1.575 1.00 98.44 98 GLU A C 1
ATOM 739 O O . GLU A 1 98 ? -13.329 -4.669 0.604 1.00 98.44 98 GLU A O 1
ATOM 744 N N . PHE A 1 99 ? -11.683 -5.244 1.995 1.00 98.62 99 PHE A N 1
ATOM 745 C CA . PHE A 1 99 ? -10.605 -4.571 1.266 1.00 98.62 99 PHE A CA 1
ATOM 746 C C . PHE A 1 99 ? -9.365 -5.487 1.233 1.00 98.62 99 PHE A C 1
ATOM 748 O O . PHE A 1 99 ? -9.264 -6.371 2.088 1.00 98.62 99 PHE A O 1
ATOM 755 N N . PRO A 1 100 ? -8.447 -5.365 0.255 1.00 98.50 100 PRO A N 1
ATOM 756 C CA . PRO A 1 100 ? -7.119 -5.979 0.361 1.00 98.50 100 PRO A CA 1
ATOM 757 C C . PRO A 1 100 ? -6.364 -5.368 1.549 1.00 98.50 100 PRO A C 1
ATOM 759 O O . PRO A 1 100 ? -6.468 -4.157 1.739 1.00 98.50 100 PRO A O 1
ATOM 762 N N . ASP A 1 101 ? -5.607 -6.153 2.322 1.00 98.50 101 ASP A N 1
ATOM 763 C CA . ASP A 1 101 ? -4.983 -5.648 3.560 1.00 98.50 101 ASP A CA 1
ATOM 764 C C . ASP A 1 101 ? -4.068 -4.445 3.282 1.00 98.50 101 ASP A C 1
ATOM 766 O O . ASP A 1 101 ? -4.168 -3.405 3.938 1.00 98.50 101 ASP A O 1
ATOM 770 N N . VAL A 1 102 ? -3.228 -4.564 2.247 1.00 98.75 102 VAL A N 1
ATOM 771 C CA . VAL A 1 102 ? -2.497 -3.454 1.631 1.00 98.75 102 VAL A CA 1
ATOM 772 C C . VAL A 1 102 ? -2.514 -3.628 0.109 1.00 98.75 102 VAL A C 1
ATOM 774 O O . VAL A 1 102 ? -2.309 -4.726 -0.405 1.00 98.75 102 VAL A O 1
ATOM 777 N N . ILE A 1 103 ? -2.728 -2.546 -0.642 1.00 98.81 103 ILE A N 1
ATOM 778 C CA . ILE A 1 103 ? -2.627 -2.552 -2.108 1.00 98.81 103 ILE A CA 1
ATOM 779 C C . ILE A 1 103 ? -1.952 -1.274 -2.611 1.00 98.81 103 ILE A C 1
ATOM 781 O O . ILE A 1 103 ? -2.409 -0.167 -2.322 1.00 98.81 103 ILE A O 1
ATOM 785 N N . ASP A 1 104 ? -0.879 -1.435 -3.386 1.00 98.69 104 ASP A N 1
ATOM 786 C CA . ASP A 1 104 ? -0.389 -0.383 -4.273 1.00 98.69 104 ASP A CA 1
ATOM 787 C C . ASP A 1 104 ? -1.327 -0.324 -5.483 1.00 98.69 104 ASP A C 1
ATOM 789 O O . ASP A 1 104 ? -1.532 -1.313 -6.187 1.00 98.69 104 ASP A O 1
ATOM 793 N N . LEU A 1 105 ? -1.934 0.842 -5.705 1.00 98.19 105 LEU A N 1
ATOM 794 C CA . LEU A 1 105 ? -2.855 1.072 -6.814 1.00 98.19 105 LEU A CA 1
ATOM 795 C C . LEU A 1 105 ? -2.149 1.577 -8.084 1.00 98.19 105 LEU A C 1
ATOM 797 O O . LEU A 1 105 ? -2.824 1.740 -9.101 1.00 98.19 105 LEU A O 1
ATOM 801 N N . ALA A 1 106 ? -0.836 1.833 -8.062 1.00 96.81 106 ALA A N 1
ATOM 802 C CA . ALA A 1 106 ? -0.032 2.283 -9.202 1.00 96.81 106 ALA A CA 1
ATOM 803 C C . ALA A 1 106 ? -0.660 3.478 -9.959 1.00 96.81 106 ALA A C 1
ATOM 805 O O . ALA A 1 106 ? -0.768 3.499 -11.187 1.00 96.81 106 ALA A O 1
ATOM 806 N N . GLY A 1 107 ? -1.165 4.463 -9.208 1.00 95.12 107 GLY A N 1
ATOM 807 C CA . GLY A 1 107 ? -1.872 5.638 -9.734 1.00 95.12 107 GLY A CA 1
ATOM 808 C C . GLY A 1 107 ? -3.368 5.455 -10.045 1.00 95.12 107 GLY A C 1
ATOM 809 O O . GLY A 1 107 ? -4.028 6.437 -10.383 1.00 95.12 107 GLY A O 1
ATOM 810 N N . ASN A 1 108 ? -3.943 4.254 -9.900 1.00 97.50 108 ASN A N 1
ATOM 811 C CA . ASN A 1 108 ? -5.400 4.073 -9.934 1.00 97.50 108 ASN A CA 1
ATOM 812 C C . ASN A 1 108 ? -6.058 4.715 -8.694 1.00 97.50 108 ASN A C 1
ATOM 814 O O . ASN A 1 108 ? -5.479 4.774 -7.610 1.00 97.50 108 ASN A O 1
ATOM 818 N N . ALA A 1 109 ? -7.301 5.181 -8.839 1.00 97.00 109 ALA A N 1
ATOM 819 C CA . ALA A 1 109 ? -8.052 5.776 -7.736 1.00 97.00 109 ALA A CA 1
ATOM 820 C C . ALA A 1 109 ? -8.637 4.714 -6.784 1.00 97.00 109 ALA A C 1
ATOM 822 O O . ALA A 1 109 ? -9.122 3.672 -7.226 1.00 97.00 109 ALA A O 1
ATOM 823 N N . VAL A 1 110 ? -8.673 5.025 -5.483 1.00 98.00 110 VAL A N 1
ATOM 824 C CA . VAL A 1 110 ? -9.385 4.228 -4.466 1.00 98.00 110 VAL A CA 1
ATOM 825 C C . VAL A 1 110 ? -10.887 4.213 -4.767 1.00 98.00 110 VAL A C 1
ATOM 827 O O . VAL A 1 110 ? -11.479 5.249 -5.079 1.00 98.00 110 VAL A O 1
ATOM 830 N N . SER A 1 111 ? -11.525 3.048 -4.621 1.00 98.06 111 SER A N 1
ATOM 831 C CA . SER A 1 111 ? -12.971 2.899 -4.802 1.00 98.06 111 SER A CA 1
ATOM 832 C C . SER A 1 111 ? -13.766 3.802 -3.850 1.00 98.06 111 SER A C 1
ATOM 834 O O . SER A 1 111 ? -13.619 3.745 -2.627 1.00 98.06 111 SER A O 1
ATOM 836 N N . LEU A 1 112 ? -14.673 4.612 -4.408 1.00 97.44 112 LEU A N 1
ATOM 837 C CA . LEU A 1 112 ? -15.564 5.473 -3.622 1.00 97.44 112 LEU A CA 1
ATOM 838 C C . LEU A 1 112 ? -16.473 4.659 -2.691 1.00 97.44 112 LEU A C 1
ATOM 840 O O . LEU A 1 112 ? -16.702 5.077 -1.557 1.00 97.44 112 LEU A O 1
ATOM 844 N N . ALA A 1 113 ? -16.917 3.479 -3.136 1.00 98.00 113 ALA A N 1
ATOM 845 C CA . ALA A 1 113 ? -17.730 2.569 -2.336 1.00 98.00 113 ALA A CA 1
ATOM 846 C C . ALA A 1 113 ? -16.949 1.988 -1.145 1.00 98.00 113 ALA A C 1
ATOM 848 O O . ALA A 1 113 ? -17.535 1.762 -0.091 1.00 98.00 113 ALA A O 1
ATOM 849 N N . ALA A 1 114 ? -15.631 1.789 -1.274 1.00 98.44 114 ALA A N 1
ATOM 850 C CA . ALA A 1 114 ? -14.783 1.357 -0.161 1.00 98.44 114 ALA A CA 1
ATOM 851 C C . ALA A 1 114 ? -14.659 2.449 0.915 1.00 98.44 114 ALA A C 1
ATOM 853 O O . ALA A 1 114 ? -14.721 2.162 2.109 1.00 98.44 114 ALA A O 1
ATOM 854 N N . ILE A 1 115 ? -14.548 3.715 0.495 1.00 97.88 115 ILE A N 1
ATOM 855 C CA . ILE A 1 115 ? -14.514 4.872 1.402 1.00 97.88 115 ILE A CA 1
ATOM 856 C C . ILE A 1 115 ? -15.869 5.057 2.108 1.00 97.88 115 ILE A C 1
ATOM 858 O O . ILE A 1 115 ? -15.901 5.286 3.316 1.00 97.88 115 ILE A O 1
ATOM 862 N N . GLU A 1 116 ? -16.986 4.933 1.386 1.00 97.06 116 GLU A N 1
ATOM 863 C CA . GLU A 1 116 ? -18.341 5.057 1.949 1.00 97.06 116 GLU A CA 1
ATOM 864 C C . GLU A 1 116 ? -18.656 3.946 2.964 1.00 97.06 116 GLU A C 1
ATOM 866 O O . GLU A 1 116 ? -19.127 4.228 4.068 1.00 97.06 116 GLU A O 1
ATOM 871 N N . GLN A 1 117 ? -18.300 2.700 2.634 1.00 97.94 117 GLN A N 1
ATOM 872 C CA . GLN A 1 117 ? -18.393 1.546 3.536 1.00 97.94 117 GLN A CA 1
ATOM 873 C C . GLN A 1 117 ? -17.348 1.568 4.672 1.00 97.94 117 GLN A C 1
ATOM 875 O O . GLN A 1 117 ? -17.420 0.739 5.576 1.00 97.94 117 GLN A O 1
ATOM 880 N N . LYS A 1 118 ? -16.414 2.535 4.674 1.00 97.75 118 LYS A N 1
ATOM 881 C CA . LYS A 1 118 ? -15.325 2.699 5.662 1.00 97.75 118 LYS A CA 1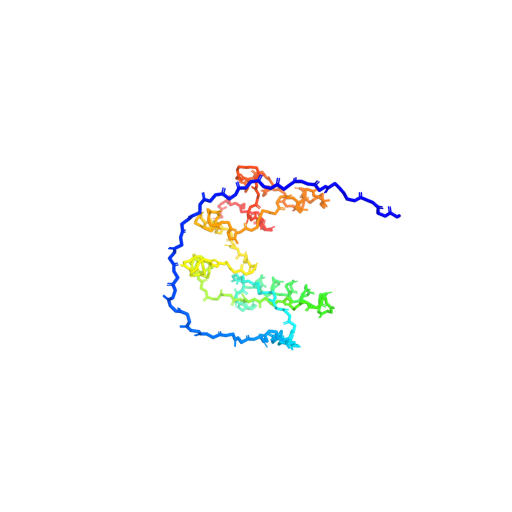
ATOM 882 C C . LYS A 1 118 ? -14.355 1.510 5.722 1.00 97.75 118 LYS A C 1
ATOM 884 O O . LYS A 1 118 ? -13.805 1.215 6.778 1.00 97.75 118 LYS A O 1
ATOM 889 N N . LEU A 1 119 ? -14.134 0.863 4.581 1.00 98.50 119 LEU A N 1
ATOM 890 C CA . LEU A 1 119 ? -13.230 -0.281 4.421 1.00 98.50 119 LEU A CA 1
ATOM 891 C C . LEU A 1 119 ? -11.757 0.141 4.280 1.00 98.50 119 LEU A C 1
ATOM 893 O O . LEU A 1 119 ? -10.869 -0.697 4.373 1.00 98.50 119 LEU A O 1
ATOM 897 N N . VAL A 1 120 ? -11.494 1.435 4.059 1.00 98.38 120 VAL A N 1
ATOM 898 C CA . VAL A 1 120 ? -10.146 1.991 3.865 1.00 98.38 120 VAL A CA 1
ATOM 899 C C . VAL A 1 120 ? -9.756 2.867 5.052 1.00 98.38 120 VAL A C 1
ATOM 901 O O . VAL A 1 120 ? -10.522 3.740 5.474 1.00 98.38 120 VAL A O 1
ATOM 904 N N . LEU A 1 121 ? -8.547 2.651 5.572 1.00 98.50 121 LEU A N 1
ATOM 905 C CA . LEU A 1 121 ? -7.980 3.410 6.683 1.00 98.50 121 LEU A CA 1
ATOM 906 C C . LEU A 1 121 ? -7.733 4.881 6.298 1.00 98.50 121 LEU A C 1
ATOM 908 O O . LEU A 1 121 ? -7.231 5.180 5.217 1.00 98.50 121 LEU A O 1
ATOM 912 N N . ASP A 1 122 ? -8.036 5.803 7.215 1.00 98.62 122 ASP A N 1
ATOM 913 C CA . ASP A 1 122 ? -7.530 7.175 7.140 1.00 98.62 122 ASP A CA 1
ATOM 914 C C . ASP A 1 122 ? -6.083 7.202 7.648 1.00 98.62 122 ASP A C 1
ATOM 916 O O . ASP A 1 122 ? -5.819 7.023 8.837 1.00 98.62 122 ASP A O 1
ATOM 920 N N . LEU A 1 123 ? -5.146 7.415 6.729 1.00 98.69 123 LEU A N 1
ATOM 921 C CA . LEU A 1 123 ? -3.708 7.454 6.975 1.00 98.69 123 LEU A CA 1
ATOM 922 C C . LEU A 1 123 ? -3.257 8.780 7.599 1.00 98.69 123 LEU A C 1
ATOM 924 O O . LEU A 1 123 ? -2.167 8.847 8.173 1.00 98.69 123 LEU A O 1
ATOM 928 N N . LYS A 1 124 ? -4.065 9.848 7.511 1.00 98.62 124 LYS A N 1
ATOM 929 C CA . LYS A 1 124 ? -3.633 11.187 7.930 1.00 98.62 124 LYS A CA 1
ATOM 930 C C . LYS A 1 124 ? -3.202 11.264 9.407 1.00 98.62 124 LYS A C 1
ATOM 932 O O . LYS A 1 124 ? -2.140 11.831 9.653 1.00 98.62 124 LYS A O 1
ATOM 937 N N . PRO A 1 125 ? -3.906 10.662 10.389 1.00 98.75 125 PRO A N 1
ATOM 938 C CA . PRO A 1 125 ? -3.466 10.669 11.788 1.00 98.75 125 PRO A CA 1
ATOM 939 C C . PRO A 1 125 ? -2.089 10.021 12.010 1.00 98.75 125 PRO A C 1
ATOM 941 O O . PRO A 1 125 ? -1.321 10.472 12.863 1.00 98.75 125 PRO A O 1
ATOM 944 N N . TYR A 1 126 ? -1.742 8.988 11.234 1.00 98.69 126 TYR A N 1
ATOM 945 C CA . TYR A 1 126 ? -0.421 8.356 11.298 1.00 98.69 126 TYR A CA 1
ATOM 946 C C . TYR A 1 126 ? 0.653 9.249 10.661 1.00 98.69 126 TYR A C 1
ATOM 948 O O . TYR A 1 126 ? 1.730 9.415 11.233 1.00 98.69 126 TYR A O 1
ATOM 956 N N . ILE A 1 127 ? 0.342 9.878 9.524 1.00 98.75 127 ILE A N 1
ATOM 957 C CA . ILE A 1 127 ? 1.236 10.823 8.838 1.00 98.75 127 ILE A CA 1
ATOM 958 C C . ILE A 1 127 ? 1.555 12.021 9.747 1.00 98.75 127 ILE A C 1
ATOM 960 O O . ILE A 1 127 ? 2.728 12.342 9.938 1.00 98.75 127 ILE A O 1
ATOM 964 N N . ASP A 1 128 ? 0.531 12.629 10.353 1.00 98.56 128 ASP A N 1
ATOM 965 C CA . ASP A 1 128 ? 0.661 13.778 11.258 1.00 98.56 128 ASP A CA 1
ATOM 966 C C . ASP A 1 128 ? 1.457 13.417 12.524 1.00 98.56 128 ASP A C 1
ATOM 968 O O . ASP A 1 128 ? 2.383 14.128 12.917 1.00 98.56 128 ASP A O 1
ATOM 972 N N . SER A 1 129 ? 1.124 12.295 13.177 1.00 98.56 129 SER A N 1
ATOM 973 C CA . SER A 1 129 ? 1.761 11.913 14.448 1.00 98.56 129 SER A CA 1
ATOM 974 C C . SER A 1 129 ? 3.242 11.548 14.295 1.00 98.56 129 SER A C 1
ATOM 976 O O . SER A 1 129 ? 4.033 11.820 15.201 1.00 98.56 129 SER A O 1
ATOM 978 N N . ASN A 1 130 ? 3.636 11.021 13.131 1.00 98.62 130 ASN A N 1
ATOM 979 C CA . ASN A 1 130 ? 5.019 10.666 12.804 1.00 98.62 130 ASN A CA 1
ATOM 980 C C . ASN A 1 130 ? 5.773 11.752 12.007 1.00 98.62 130 ASN A C 1
ATOM 982 O O . ASN A 1 130 ? 6.940 11.551 11.675 1.00 98.62 130 ASN A O 1
ATOM 986 N N . LYS A 1 131 ? 5.153 12.915 11.744 1.00 98.50 131 LYS A N 1
ATOM 987 C CA . LYS A 1 131 ? 5.749 14.061 11.019 1.00 98.50 131 LYS A CA 1
ATOM 988 C C . LYS A 1 131 ? 6.201 13.717 9.591 1.00 98.50 131 LYS A C 1
ATOM 990 O O . LYS A 1 131 ? 7.268 14.132 9.131 1.00 98.50 131 LYS A O 1
ATOM 995 N N . LEU A 1 132 ? 5.392 12.909 8.907 1.00 98.62 132 LEU A N 1
ATOM 996 C CA . LEU A 1 132 ? 5.664 12.371 7.572 1.00 98.62 132 LEU A CA 1
ATOM 997 C C . LEU A 1 132 ? 5.093 13.249 6.445 1.00 98.62 132 LEU A C 1
ATOM 999 O O . LEU A 1 132 ? 5.091 12.829 5.289 1.00 98.62 132 LEU A O 1
ATOM 1003 N N . GLU A 1 133 ? 4.623 14.469 6.727 1.00 98.38 133 GLU A N 1
ATOM 1004 C CA . GLU A 1 133 ? 3.967 15.340 5.738 1.00 98.38 133 GLU A CA 1
ATOM 1005 C C . GLU A 1 133 ? 4.900 15.680 4.567 1.00 98.38 133 GLU A C 1
ATOM 1007 O O . GLU A 1 133 ? 4.463 15.802 3.423 1.00 98.38 133 GLU A O 1
ATOM 1012 N N . LYS A 1 134 ? 6.208 15.796 4.838 1.00 98.12 134 LYS A N 1
ATOM 1013 C CA . LYS A 1 134 ? 7.236 15.971 3.800 1.00 98.12 134 LYS A CA 1
ATOM 1014 C C . LYS A 1 134 ? 7.532 14.682 3.035 1.00 98.12 134 LYS A C 1
ATOM 1016 O O . LYS A 1 134 ? 7.806 14.758 1.843 1.00 98.12 134 LYS A O 1
ATOM 1021 N N . ASN A 1 135 ? 7.472 13.530 3.702 1.00 98.44 135 ASN A N 1
ATOM 1022 C CA . ASN A 1 135 ? 7.766 12.218 3.123 1.00 98.44 135 ASN A CA 1
ATOM 1023 C C . ASN A 1 135 ? 6.682 11.797 2.125 1.00 98.44 135 ASN A C 1
ATOM 1025 O O . ASN A 1 135 ? 7.005 11.361 1.028 1.00 98.44 135 ASN A O 1
ATOM 1029 N N . VAL A 1 136 ? 5.403 11.987 2.471 1.00 98.19 136 VAL A N 1
ATOM 1030 C CA . VAL A 1 136 ? 4.282 11.711 1.552 1.00 98.19 136 VAL A CA 1
ATOM 1031 C C . VAL A 1 136 ? 4.098 12.818 0.501 1.00 98.19 136 VAL A C 1
ATOM 1033 O O . VAL A 1 136 ? 3.398 12.628 -0.495 1.00 98.19 136 VAL A O 1
ATOM 1036 N N . G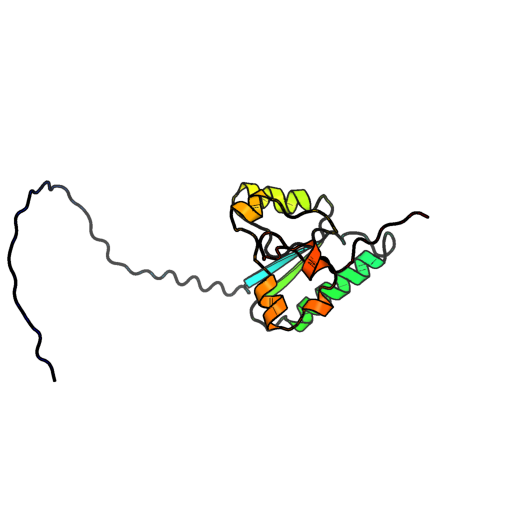LY A 1 137 ? 4.729 13.980 0.700 1.00 97.88 137 GLY A N 1
ATOM 1037 C CA . GLY A 1 137 ? 4.849 15.045 -0.291 1.00 97.88 137 GLY A CA 1
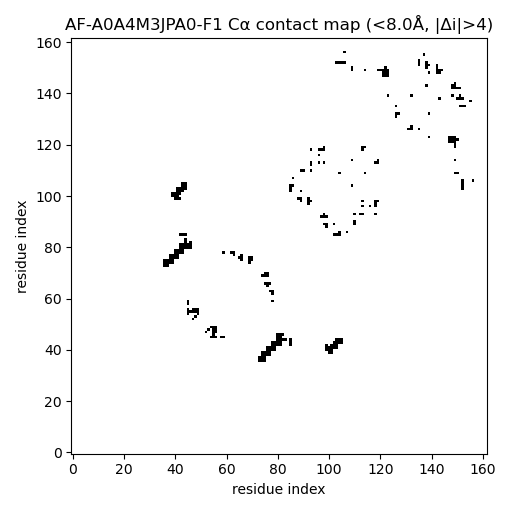ATOM 1038 C C . GLY A 1 137 ? 3.503 15.559 -0.805 1.00 97.88 137 GLY A C 1
ATOM 1039 O O . GLY A 1 137 ? 2.649 16.011 -0.040 1.00 97.88 137 GLY A O 1
ATOM 1040 N N . LEU A 1 138 ? 3.312 15.515 -2.126 1.00 97.81 138 LEU A N 1
ATOM 1041 C CA . LEU A 1 138 ? 2.118 16.059 -2.779 1.00 97.81 138 LEU A CA 1
ATOM 1042 C C . LEU A 1 138 ? 0.825 15.322 -2.374 1.00 97.81 138 LEU A C 1
ATOM 1044 O O . LEU A 1 138 ? -0.228 15.961 -2.279 1.00 97.81 138 LEU A O 1
ATOM 1048 N N . ASN A 1 139 ? 0.919 14.029 -2.028 1.00 98.12 139 ASN A N 1
ATOM 1049 C CA . ASN A 1 139 ? -0.205 13.225 -1.534 1.00 98.12 139 ASN A CA 1
ATOM 1050 C C . ASN A 1 139 ? -0.884 13.871 -0.311 1.00 98.12 139 ASN A C 1
ATOM 1052 O O . ASN A 1 139 ? -2.105 13.803 -0.198 1.00 98.12 139 ASN A O 1
ATOM 1056 N N . TYR A 1 140 ? -0.126 14.564 0.557 1.00 98.19 140 TYR A N 1
ATOM 1057 C CA . TYR A 1 140 ? -0.659 15.212 1.766 1.00 98.19 140 TYR A CA 1
ATOM 1058 C C . TYR A 1 140 ? -1.770 16.233 1.476 1.00 98.19 140 TYR A C 1
ATOM 1060 O O . TYR A 1 140 ? -2.628 16.476 2.321 1.00 98.19 140 TYR A O 1
ATOM 1068 N N . LYS A 1 141 ? -1.736 16.851 0.287 1.00 96.69 141 LYS A N 1
ATOM 1069 C CA . LYS A 1 141 ? -2.710 17.861 -0.148 1.00 96.69 141 LYS A CA 1
ATOM 1070 C C . LYS A 1 141 ? -3.639 17.352 -1.246 1.00 96.69 141 LYS A C 1
ATOM 1072 O O . LYS A 1 141 ? -4.822 17.662 -1.203 1.00 96.69 141 LYS A O 1
ATOM 1077 N N . GLN A 1 142 ? -3.126 16.607 -2.230 1.00 95.81 142 GLN A N 1
ATOM 1078 C CA . GLN A 1 142 ? -3.938 16.150 -3.366 1.00 95.81 142 GLN A CA 1
ATOM 1079 C C . GLN A 1 142 ? -4.873 14.990 -3.019 1.00 95.81 142 GLN A C 1
ATOM 1081 O O . GLN A 1 142 ? -6.011 14.990 -3.477 1.00 95.81 142 GLN A O 1
ATOM 1086 N N . ASN A 1 143 ? -4.440 14.041 -2.184 1.00 96.75 143 ASN A N 1
ATOM 1087 C CA . ASN A 1 143 ? -5.252 12.865 -1.844 1.00 96.75 143 ASN A CA 1
ATOM 1088 C C . ASN A 1 143 ? -6.163 13.122 -0.632 1.00 96.75 143 ASN A C 1
ATOM 1090 O O . ASN A 1 143 ? -6.764 12.188 -0.095 1.00 96.75 143 ASN A O 1
ATOM 1094 N N . GLN A 1 144 ? -6.249 14.377 -0.174 1.00 95.25 144 GLN A N 1
ATOM 1095 C CA . GLN A 1 144 ? -7.059 14.740 0.974 1.00 95.25 144 GLN A CA 1
ATOM 1096 C C . GLN A 1 144 ? -8.536 14.862 0.573 1.00 95.25 144 GLN A C 1
ATOM 1098 O O . GLN A 1 144 ? -8.906 15.707 -0.240 1.00 95.25 144 GLN A O 1
ATOM 1103 N N . LYS A 1 145 ? -9.396 14.050 1.190 1.00 94.56 145 LYS A N 1
ATOM 1104 C CA . LYS A 1 145 ? -10.852 14.082 1.020 1.00 94.56 145 LYS A CA 1
ATOM 1105 C C . LYS A 1 145 ? -11.516 14.305 2.375 1.00 94.56 145 LYS A C 1
ATOM 1107 O O . LYS A 1 145 ? -11.348 13.500 3.287 1.00 94.56 145 LYS A O 1
ATOM 1112 N N . ASP A 1 146 ? -12.235 15.418 2.513 1.00 94.00 146 ASP A N 1
ATOM 1113 C CA . ASP A 1 146 ? -12.956 15.807 3.737 1.00 94.00 146 ASP A CA 1
ATOM 1114 C C . ASP A 1 146 ? -12.080 15.762 5.005 1.00 94.00 146 ASP A C 1
ATOM 1116 O O . ASP A 1 146 ? -12.485 15.304 6.072 1.00 94.00 146 ASP A O 1
ATOM 1120 N N . GLY A 1 147 ? -10.830 16.216 4.864 1.00 96.25 147 GLY A N 1
ATOM 1121 C CA . GLY A 1 147 ? -9.831 16.234 5.932 1.00 96.25 147 GLY A CA 1
ATOM 1122 C C . GLY A 1 147 ? -8.964 14.974 6.045 1.00 96.25 147 GLY A C 1
ATOM 1123 O O . GLY A 1 147 ? -7.927 15.055 6.695 1.00 96.25 147 GLY A O 1
ATOM 1124 N N . LYS A 1 148 ? -9.320 13.869 5.381 1.00 98.50 148 LYS A N 1
ATOM 1125 C CA . LYS A 1 148 ? -8.722 12.525 5.527 1.00 98.50 148 LYS A CA 1
ATOM 1126 C C . LYS A 1 148 ? -7.866 12.119 4.329 1.00 98.50 148 LYS A C 1
ATOM 1128 O O . LYS A 1 148 ? -8.071 12.659 3.248 1.00 98.50 148 LYS A O 1
ATOM 1133 N N . ILE A 1 149 ? -6.953 11.159 4.483 1.00 98.62 149 ILE A N 1
ATOM 1134 C CA . ILE A 1 149 ? -6.105 10.639 3.390 1.00 98.62 149 ILE A CA 1
ATOM 1135 C C . ILE A 1 149 ? -6.259 9.117 3.312 1.00 98.62 149 ILE A C 1
ATOM 1137 O O . ILE A 1 149 ? -5.873 8.419 4.240 1.00 98.62 149 ILE A O 1
ATOM 1141 N N . TYR A 1 150 ? -6.784 8.601 2.199 1.00 98.50 150 TYR A N 1
ATOM 1142 C CA . TYR A 1 150 ? -7.071 7.163 2.020 1.00 98.50 150 TYR A CA 1
ATOM 1143 C C . TYR A 1 150 ? -6.043 6.412 1.159 1.00 98.50 150 TYR A C 1
ATOM 1145 O O . TYR A 1 150 ? -6.156 5.207 0.968 1.00 98.50 150 TYR A O 1
ATOM 1153 N N . THR A 1 151 ? -5.067 7.118 0.586 1.00 98.38 151 THR A N 1
ATOM 1154 C CA . THR A 1 151 ? -3.977 6.528 -0.201 1.00 98.38 151 THR A CA 1
ATOM 1155 C C . THR A 1 151 ? -2.795 7.492 -0.262 1.00 98.38 151 THR A C 1
ATOM 1157 O O . THR A 1 151 ? -2.968 8.716 -0.269 1.00 98.38 151 THR A O 1
ATOM 1160 N N . VAL A 1 152 ? -1.589 6.937 -0.309 1.00 98.44 152 VAL A N 1
ATOM 1161 C CA . VAL A 1 152 ? -0.337 7.636 -0.590 1.00 98.44 152 VAL A CA 1
ATOM 1162 C C . VAL A 1 152 ? 0.328 6.862 -1.717 1.00 98.44 152 VAL A C 1
ATOM 1164 O O . VAL A 1 152 ? 0.488 5.656 -1.592 1.00 98.44 152 VAL A O 1
ATOM 1167 N N . HIS A 1 153 ? 0.697 7.550 -2.793 1.00 97.88 153 HIS A N 1
ATOM 1168 C CA . HIS A 1 153 ? 1.453 6.975 -3.899 1.00 97.88 153 HIS A CA 1
ATOM 1169 C C . HIS A 1 153 ? 2.907 7.446 -3.783 1.00 97.88 153 HIS A C 1
ATOM 1171 O O . HIS A 1 153 ? 3.185 8.651 -3.831 1.00 97.88 153 HIS A O 1
ATOM 1177 N N . GLU A 1 154 ? 3.826 6.507 -3.573 1.00 96.38 154 GLU A N 1
ATOM 1178 C CA . GLU A 1 154 ? 5.258 6.744 -3.369 1.00 96.38 154 GLU A CA 1
ATOM 1179 C C . GLU A 1 154 ? 5.953 7.326 -4.609 1.00 96.38 154 GLU A C 1
ATOM 1181 O O . GLU A 1 154 ? 6.925 8.074 -4.488 1.00 96.38 154 GLU A O 1
ATOM 1186 N N . GLN A 1 155 ? 5.419 7.052 -5.801 1.00 95.56 155 GLN A N 1
ATOM 1187 C CA . GLN A 1 155 ? 5.881 7.610 -7.067 1.00 95.56 155 GLN A CA 1
ATOM 1188 C C . GLN A 1 155 ? 4.909 8.691 -7.544 1.00 95.56 155 GLN A C 1
ATOM 1190 O O . GLN A 1 155 ? 3.802 8.414 -7.996 1.00 95.56 155 GLN A O 1
ATOM 1195 N N . LEU A 1 156 ? 5.312 9.961 -7.464 1.00 94.12 156 LEU A N 1
ATOM 1196 C CA . LEU A 1 156 ? 4.455 11.064 -7.906 1.00 94.12 156 LEU A CA 1
ATOM 1197 C C . LEU A 1 156 ? 4.118 10.937 -9.397 1.00 94.12 156 LEU A C 1
ATOM 1199 O O . LEU A 1 156 ? 5.024 10.857 -10.228 1.00 94.12 156 LEU A O 1
ATOM 1203 N N . PHE A 1 157 ? 2.823 11.004 -9.730 1.00 90.50 157 PHE A N 1
ATOM 1204 C CA . PHE A 1 157 ? 2.288 10.858 -11.090 1.00 90.50 157 PHE A CA 1
ATOM 1205 C C . PHE A 1 157 ? 2.601 12.093 -11.963 1.00 90.50 157 PHE A C 1
ATOM 1207 O O . PHE A 1 157 ? 1.738 12.894 -12.321 1.00 90.50 157 PHE A O 1
ATOM 1214 N N . THR A 1 158 ? 3.887 12.286 -12.250 1.00 93.38 158 THR A N 1
ATOM 1215 C CA . THR A 1 158 ? 4.446 13.449 -12.943 1.00 93.38 158 THR A CA 1
ATOM 1216 C C . THR A 1 158 ? 4.553 13.127 -14.427 1.00 93.38 158 THR A C 1
ATOM 1218 O O . THR A 1 158 ? 5.439 12.384 -14.841 1.00 93.38 158 THR A O 1
ATOM 1221 N N . MET A 1 159 ? 3.629 13.658 -15.226 1.00 94.56 159 MET A N 1
ATOM 1222 C CA . MET A 1 159 ? 3.456 13.276 -16.629 1.00 94.56 159 MET A CA 1
ATOM 1223 C C . MET A 1 159 ? 3.766 14.436 -17.585 1.00 94.56 159 MET A C 1
ATOM 1225 O O . MET A 1 159 ? 3.368 15.576 -17.346 1.00 94.56 159 MET A O 1
ATOM 1229 N N . GLY A 1 160 ? 4.463 14.120 -18.677 1.00 96.25 160 GLY A N 1
ATOM 1230 C CA . GLY A 1 160 ? 4.795 15.027 -19.778 1.00 96.25 160 GLY A CA 1
ATOM 1231 C C . GLY A 1 160 ? 4.663 14.316 -21.128 1.00 96.25 160 GLY A C 1
ATOM 1232 O O . GLY A 1 160 ? 3.843 13.410 -21.267 1.00 96.25 160 GLY A O 1
ATOM 1233 N N . LEU A 1 161 ? 5.482 14.706 -22.105 1.00 95.25 161 LEU A N 1
ATOM 1234 C CA . LEU A 1 161 ? 5.600 14.058 -23.414 1.00 95.25 161 LEU A CA 1
ATOM 1235 C C . LEU A 1 161 ? 7.078 13.792 -23.746 1.00 95.25 161 LEU A C 1
ATOM 1237 O O . LEU A 1 161 ? 7.950 14.492 -23.226 1.00 95.25 161 LEU A O 1
ATOM 1241 N N . TRP A 1 162 ? 7.321 12.796 -24.600 1.00 89.56 162 TRP A N 1
ATOM 1242 C CA . TRP A 1 162 ? 8.634 12.345 -25.075 1.00 89.56 162 TRP A CA 1
ATOM 1243 C C . TRP A 1 162 ? 8.646 12.287 -26.605 1.00 89.56 162 TRP A C 1
ATOM 1245 O O . TRP A 1 162 ? 7.595 11.896 -27.164 1.00 89.56 162 TRP A O 1
#